Protein AF-A0A7V8VRL9-F1 (afdb_monomer_lite)

Secondary structure (DSSP, 8-state):
----PPPPPPPPPPPPPPPP----------------------PPPPP-------HHHHHHHHHHHHHHS--------SS-S--TT-HHHHHHHHHHHHHTTTTSGGGSSSSSPPSSSS---HHHHHHHHHH-BTTBPP--TTTS-HHHHHHHHHHHHHHHHT--

Sequence (164 aa):
MRPHFAVPAPPGPHPPAPSPKEGEGEHDTSCRSTRAEVRQDRVPPLPSWGRGLGGGGLVLAVVLLLSACGPPRRSEPLAGPLTLEDPVLVQGEQTFARYCAACHPRGEAGLGPALNDKPLPEWMIRFQVRNGLGVMPRFSREQISDPELDAVVRYLKELRRQQP

Structure (mmCIF, N/CA/C/O backbone):
data_AF-A0A7V8VRL9-F1
#
_entry.id   AF-A0A7V8VRL9-F1
#
loop_
_atom_site.group_PDB
_atom_site.id
_atom_site.type_symbol
_atom_site.label_atom_id
_atom_site.label_alt_id
_atom_site.label_comp_id
_atom_site.label_asym_id
_atom_site.label_entity_id
_atom_site.label_seq_id
_atom_site.pdbx_PDB_ins_code
_atom_site.Cartn_x
_atom_site.Cartn_y
_atom_site.Cartn_z
_atom_site.occupancy
_atom_site.B_iso_or_equiv
_atom_site.auth_seq_id
_atom_site.auth_comp_id
_atom_site.auth_asym_id
_atom_site.auth_atom_id
_atom_site.pdbx_PDB_model_num
ATOM 1 N N . MET A 1 1 ? -21.436 -29.677 28.191 1.00 51.91 1 MET A N 1
ATOM 2 C CA . MET A 1 1 ? -20.762 -28.403 28.523 1.00 51.91 1 MET A CA 1
ATOM 3 C C . MET A 1 1 ? -20.066 -27.881 27.273 1.00 51.91 1 MET A C 1
ATOM 5 O O . MET A 1 1 ? -19.163 -28.550 26.790 1.00 51.91 1 MET A O 1
ATOM 9 N N . ARG A 1 2 ? -20.519 -26.760 26.695 1.00 50.94 2 ARG A N 1
ATOM 10 C CA . ARG A 1 2 ? -19.840 -26.096 25.564 1.00 50.94 2 ARG A CA 1
ATOM 11 C C . ARG A 1 2 ? -19.011 -24.933 26.129 1.00 50.94 2 ARG A C 1
ATOM 13 O O . ARG A 1 2 ? -19.552 -24.208 26.963 1.00 50.94 2 ARG A O 1
ATOM 20 N N . PRO A 1 3 ? -17.740 -24.752 25.737 1.00 64.38 3 PRO A N 1
ATOM 21 C CA . PRO A 1 3 ? -16.956 -23.612 26.196 1.00 64.38 3 PRO A CA 1
ATOM 22 C C . PRO A 1 3 ? -17.483 -22.332 25.538 1.00 64.38 3 PRO A C 1
ATOM 24 O O . PRO A 1 3 ? -17.553 -22.232 24.313 1.00 64.38 3 PRO A O 1
ATOM 27 N N . HIS A 1 4 ? -17.879 -21.363 26.360 1.00 61.88 4 HIS A N 1
ATOM 28 C CA . HIS A 1 4 ? -18.203 -20.015 25.907 1.00 61.88 4 HIS A CA 1
ATOM 29 C C . HIS A 1 4 ? -16.891 -19.272 25.636 1.00 61.88 4 HIS A C 1
ATOM 31 O O . HIS A 1 4 ? -16.157 -18.944 26.565 1.00 61.88 4 HIS A O 1
ATOM 37 N N . PHE A 1 5 ? -16.589 -19.026 24.362 1.00 63.09 5 PHE A N 1
ATOM 38 C CA . PHE A 1 5 ? -15.523 -18.111 23.965 1.00 63.09 5 PHE A CA 1
ATOM 39 C C . PHE A 1 5 ? -16.028 -16.675 24.114 1.00 63.09 5 PHE A C 1
ATOM 41 O O . PHE A 1 5 ? -17.006 -16.283 23.477 1.00 63.09 5 PHE A O 1
ATOM 48 N N . ALA A 1 6 ? -15.376 -15.904 24.983 1.00 65.88 6 ALA A N 1
ATOM 49 C CA . ALA A 1 6 ? -15.617 -14.477 25.117 1.00 65.88 6 ALA A CA 1
ATOM 50 C C . ALA A 1 6 ? -15.125 -13.756 23.853 1.00 65.88 6 ALA A C 1
ATOM 52 O O . ALA A 1 6 ? -13.974 -13.916 23.445 1.00 65.88 6 ALA A O 1
ATOM 53 N N . VAL A 1 7 ? -16.008 -12.978 23.230 1.00 74.00 7 VAL A N 1
ATOM 54 C CA . VAL A 1 7 ? -15.678 -12.126 22.084 1.00 74.00 7 VAL A CA 1
ATOM 55 C C . VAL A 1 7 ? -14.894 -10.911 22.601 1.00 74.00 7 VAL A C 1
ATOM 57 O O . VAL A 1 7 ? -15.381 -10.249 23.521 1.00 74.00 7 VAL A O 1
ATOM 60 N N . PRO A 1 8 ? -13.696 -10.605 22.067 1.00 65.50 8 PRO A N 1
ATOM 61 C CA . PRO A 1 8 ? -12.954 -9.414 22.466 1.00 65.50 8 PRO A CA 1
ATOM 62 C C . PRO A 1 8 ? -13.708 -8.142 22.057 1.00 65.50 8 PRO A C 1
ATOM 64 O O . PRO A 1 8 ? -14.291 -8.067 20.975 1.00 65.50 8 PRO A O 1
ATOM 67 N N . ALA A 1 9 ? -13.701 -7.148 22.945 1.00 71.25 9 ALA A N 1
ATOM 68 C CA . ALA A 1 9 ? -14.339 -5.855 22.724 1.00 71.25 9 ALA A CA 1
ATOM 69 C C . ALA A 1 9 ? -13.716 -5.115 21.520 1.00 71.25 9 ALA A C 1
ATOM 71 O O . ALA A 1 9 ? -12.512 -5.251 21.279 1.00 71.25 9 ALA A O 1
ATOM 72 N N . PRO A 1 10 ? -14.507 -4.326 20.769 1.00 66.44 10 PRO A N 1
ATOM 73 C CA . PRO A 1 10 ? -13.999 -3.568 19.632 1.00 66.44 10 PRO A CA 1
ATOM 74 C C . PRO A 1 10 ? -12.985 -2.500 20.080 1.00 66.44 10 PRO A C 1
ATOM 76 O O . PRO A 1 10 ? -13.134 -1.935 21.169 1.00 66.44 10 PRO A O 1
ATOM 79 N N . PRO A 1 11 ? -11.966 -2.195 19.253 1.00 73.31 11 PRO A N 1
ATOM 80 C CA . PRO A 1 11 ? -11.042 -1.103 19.531 1.00 73.31 11 PRO A CA 1
ATOM 81 C C . PRO A 1 11 ? -11.803 0.227 19.603 1.00 73.31 11 PRO A C 1
ATOM 83 O O . PRO A 1 11 ? -12.716 0.486 18.817 1.00 73.31 11 PRO A O 1
ATOM 86 N N . GLY A 1 12 ? -11.438 1.053 20.585 1.00 72.00 12 GLY A N 1
ATOM 87 C CA . GLY A 1 12 ? -12.037 2.368 20.793 1.00 72.00 12 GLY A CA 1
ATOM 88 C C . GLY A 1 12 ? -11.775 3.335 19.628 1.00 72.00 12 GLY A C 1
ATOM 89 O O . GLY A 1 12 ? -10.883 3.100 18.811 1.00 72.00 12 GLY A O 1
ATOM 90 N N . PRO A 1 13 ? -12.540 4.435 19.542 1.00 69.69 13 PRO A N 1
ATOM 91 C CA . PRO A 1 13 ? -12.398 5.415 18.471 1.00 69.69 13 PRO A CA 1
ATOM 92 C C . PRO A 1 13 ? -11.002 6.054 18.483 1.00 69.69 13 PRO A C 1
ATOM 94 O O . PRO A 1 13 ? -10.523 6.525 19.515 1.00 69.69 13 PRO A O 1
ATOM 97 N N . HIS A 1 14 ? -10.352 6.073 17.317 1.00 69.69 14 HIS A N 1
ATOM 98 C CA . HIS A 1 14 ? -9.074 6.752 17.118 1.00 69.69 14 HIS A CA 1
ATOM 99 C C . HIS A 1 14 ? -9.254 8.280 17.145 1.00 69.69 14 HIS A C 1
ATOM 101 O O . HIS A 1 14 ? -10.284 8.779 16.681 1.00 69.69 14 HIS A O 1
ATOM 107 N N . PRO A 1 15 ? -8.262 9.038 17.650 1.00 66.81 15 PRO A N 1
ATOM 108 C CA . PRO A 1 15 ? -8.299 10.494 17.593 1.00 66.81 15 PRO A CA 1
ATOM 109 C C . PRO A 1 15 ? -8.289 10.990 16.135 1.00 66.81 15 PRO A C 1
ATOM 111 O O . PRO A 1 15 ? -7.699 10.336 15.268 1.00 66.81 15 PRO A O 1
ATOM 114 N N . PRO A 1 16 ? -8.924 12.142 15.853 1.00 61.84 16 PRO A N 1
ATOM 115 C CA . PRO A 1 16 ? -8.956 12.716 14.514 1.00 61.84 16 PRO A CA 1
ATOM 116 C C . PRO A 1 16 ? -7.547 13.097 14.044 1.00 61.84 16 PRO A C 1
ATOM 118 O O . PRO A 1 16 ? -6.714 13.556 14.828 1.00 61.84 16 PRO A O 1
ATOM 121 N N . ALA A 1 17 ? -7.293 12.907 12.749 1.00 61.09 17 ALA A N 1
ATOM 122 C CA . ALA A 1 17 ? -6.060 13.337 12.102 1.00 61.09 17 ALA A CA 1
ATOM 123 C C . ALA A 1 17 ? -5.860 14.860 12.257 1.00 61.09 17 ALA A C 1
ATOM 125 O O . ALA A 1 17 ? -6.843 15.607 12.230 1.00 61.09 17 ALA A O 1
ATOM 126 N N . PRO A 1 18 ? -4.614 15.344 12.408 1.00 52.25 18 PRO A N 1
ATOM 127 C CA . PRO A 1 18 ? -4.349 16.774 12.468 1.00 52.25 18 PRO A CA 1
ATOM 128 C C . PRO A 1 18 ? -4.677 17.438 11.123 1.00 52.25 18 PRO A C 1
ATOM 130 O O . PRO A 1 18 ? -4.248 16.974 10.067 1.00 52.25 18 PRO A O 1
ATOM 133 N N . SER A 1 19 ? -5.433 18.536 11.178 1.00 51.06 19 SER A N 1
ATOM 134 C CA . SER A 1 19 ? -5.789 19.359 10.021 1.00 51.06 19 SER A CA 1
ATOM 135 C C . SER A 1 19 ? -4.546 19.909 9.303 1.00 51.06 19 SER A C 1
ATOM 137 O O . SER A 1 19 ? -3.573 20.277 9.974 1.00 51.06 19 SER A O 1
ATOM 139 N N . PRO A 1 20 ? -4.569 20.033 7.962 1.00 49.78 20 PRO A N 1
ATOM 140 C CA . PRO A 1 20 ? -3.502 20.694 7.227 1.00 49.78 20 PRO A CA 1
ATOM 141 C C . PRO A 1 20 ? -3.474 22.179 7.601 1.00 49.78 20 PRO A C 1
ATOM 143 O O . PRO A 1 20 ? -4.503 22.850 7.640 1.00 49.78 20 PRO A O 1
ATOM 146 N N . LYS A 1 21 ? -2.282 22.683 7.924 1.00 44.38 21 LYS A N 1
ATOM 147 C CA . LYS A 1 21 ? -2.040 24.110 8.125 1.00 44.38 21 LYS A CA 1
ATOM 148 C C . LYS A 1 21 ? -2.138 24.800 6.768 1.00 44.38 21 LYS A C 1
ATOM 150 O O . LYS A 1 21 ? -1.284 24.589 5.912 1.00 44.38 21 LYS A O 1
ATOM 155 N N . GLU A 1 22 ? -3.178 25.603 6.594 1.00 45.28 22 GLU A N 1
ATOM 156 C CA . GLU A 1 22 ? -3.282 26.582 5.517 1.00 45.28 22 GLU A CA 1
ATOM 157 C C . GLU A 1 22 ? -2.171 27.620 5.721 1.00 45.28 22 GLU A C 1
ATOM 159 O O . GLU A 1 22 ? -2.179 28.398 6.676 1.00 45.28 22 GLU A O 1
ATOM 164 N N . GLY A 1 23 ? -1.145 27.532 4.877 1.00 40.00 23 GLY A N 1
ATOM 165 C CA . GLY A 1 23 ? -0.109 28.540 4.723 1.00 40.00 23 GLY A CA 1
ATOM 166 C C . GLY A 1 23 ? -0.406 29.332 3.461 1.00 40.00 23 GLY A C 1
ATOM 167 O O . GLY A 1 23 ? -0.163 28.855 2.355 1.00 40.00 23 GLY A O 1
ATOM 168 N N . GLU A 1 24 ? -0.970 30.516 3.646 1.00 42.81 24 GLU A N 1
ATOM 169 C CA . GLU A 1 24 ? -1.133 31.535 2.617 1.00 42.81 24 GLU A CA 1
ATOM 170 C C . GLU A 1 24 ? 0.189 32.274 2.369 1.00 42.81 24 GLU A C 1
ATOM 172 O O . GLU A 1 24 ? 0.917 32.587 3.311 1.00 42.81 24 GLU A O 1
ATOM 177 N N . GLY A 1 25 ? 0.432 32.604 1.097 1.00 37.53 25 GLY A N 1
ATOM 178 C CA . GLY A 1 25 ? 1.338 33.671 0.666 1.00 37.53 25 GLY A CA 1
ATOM 179 C C . GLY A 1 25 ? 2.743 33.227 0.261 1.00 37.53 25 GLY A C 1
ATOM 180 O O . GLY A 1 25 ? 3.600 33.010 1.105 1.00 37.53 25 GLY A O 1
ATOM 181 N N . GLU A 1 26 ? 3.008 33.149 -1.044 1.00 40.12 26 GLU A N 1
ATOM 182 C CA . GLU A 1 26 ? 3.755 34.212 -1.734 1.00 40.12 26 GLU A CA 1
ATOM 183 C C . GLU A 1 26 ? 3.835 33.890 -3.232 1.00 40.12 26 GLU A C 1
A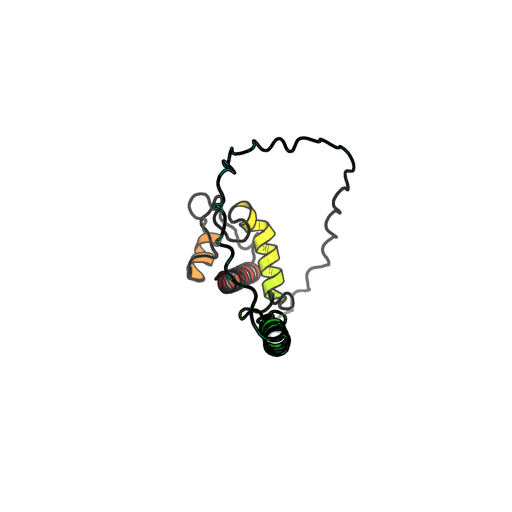TOM 185 O O . GLU A 1 26 ? 4.065 32.758 -3.662 1.00 40.12 26 GLU A O 1
ATOM 190 N N . HIS A 1 27 ? 3.600 34.922 -4.027 1.00 53.00 27 HIS A N 1
ATOM 191 C CA . HIS A 1 27 ? 3.703 34.914 -5.471 1.00 53.00 27 HIS A CA 1
ATOM 192 C C . HIS A 1 27 ? 5.167 34.743 -5.893 1.00 53.00 27 HIS A C 1
ATOM 194 O O . HIS A 1 27 ? 6.014 35.518 -5.461 1.00 53.00 27 HIS A O 1
ATOM 200 N N . ASP A 1 28 ? 5.460 33.846 -6.838 1.00 43.38 28 ASP A N 1
ATOM 201 C CA . ASP A 1 28 ? 6.577 34.107 -7.745 1.00 43.38 28 ASP A CA 1
ATOM 202 C C . ASP A 1 28 ? 6.249 33.702 -9.182 1.00 43.38 28 ASP A C 1
ATOM 204 O O . ASP A 1 28 ? 5.880 32.578 -9.532 1.00 43.38 28 ASP A O 1
ATOM 208 N N . THR A 1 29 ? 6.352 34.727 -10.010 1.00 54.81 29 THR A N 1
ATOM 209 C CA . THR A 1 29 ? 6.062 34.772 -11.426 1.00 54.81 29 THR A CA 1
ATOM 210 C C . THR A 1 29 ? 7.328 34.330 -12.140 1.00 54.81 29 THR A C 1
ATOM 212 O O . THR A 1 29 ? 8.140 35.155 -12.544 1.00 54.81 29 THR A O 1
ATOM 215 N N . SER A 1 30 ? 7.531 33.024 -12.311 1.00 44.06 30 SER A N 1
ATOM 216 C CA . SER A 1 30 ? 8.663 32.546 -13.111 1.00 44.06 30 SER A CA 1
ATOM 217 C C . SER A 1 30 ? 8.390 31.193 -13.758 1.00 44.06 30 SER A C 1
ATOM 219 O O . SER A 1 30 ? 9.116 30.218 -13.594 1.00 44.06 30 SER A O 1
ATOM 221 N N . CYS A 1 31 ? 7.348 31.139 -14.589 1.00 45.34 31 CYS A N 1
ATOM 222 C CA . CYS A 1 31 ? 7.265 30.132 -15.641 1.00 45.34 31 CYS A CA 1
ATOM 223 C C . CYS A 1 31 ? 8.159 30.572 -16.816 1.00 45.34 31 CYS A C 1
ATOM 225 O O . CYS A 1 31 ? 7.691 30.881 -17.910 1.00 45.34 31 CYS A O 1
ATOM 227 N N . ARG A 1 32 ? 9.477 30.640 -16.587 1.00 51.25 32 ARG A N 1
ATOM 228 C CA . ARG A 1 32 ? 10.472 30.719 -17.665 1.00 51.25 32 ARG A CA 1
ATOM 229 C C . ARG A 1 32 ? 10.668 29.309 -18.228 1.00 51.25 32 ARG A C 1
ATOM 231 O O . ARG A 1 32 ? 11.718 28.700 -18.060 1.00 51.25 32 ARG A O 1
ATOM 238 N N . SER A 1 33 ? 9.630 28.783 -18.880 1.00 46.44 33 SER A N 1
ATOM 239 C CA . SER A 1 33 ? 9.786 27.650 -19.788 1.00 46.44 33 SER A CA 1
ATOM 240 C C . SER A 1 33 ? 10.402 28.189 -21.069 1.00 46.44 33 SER A C 1
ATOM 242 O O . SER A 1 33 ? 9.814 28.992 -21.795 1.00 46.44 33 SER A O 1
ATOM 244 N N . THR A 1 34 ? 11.650 27.801 -21.282 1.00 46.78 34 THR A N 1
ATOM 245 C CA . THR A 1 34 ? 12.379 27.952 -22.530 1.00 46.78 34 THR A CA 1
ATOM 246 C C . THR A 1 34 ? 11.500 27.502 -23.687 1.00 46.78 34 THR A C 1
ATOM 248 O O . THR A 1 34 ? 11.223 26.314 -23.853 1.00 46.78 34 THR A O 1
ATOM 251 N N . ARG A 1 35 ? 11.085 28.495 -24.475 1.00 44.91 35 ARG A N 1
ATOM 252 C CA . ARG A 1 35 ? 10.655 28.400 -25.865 1.00 44.91 35 ARG A CA 1
ATOM 253 C C . ARG A 1 35 ? 11.577 27.417 -26.589 1.00 44.91 35 ARG A C 1
ATOM 255 O O . ARG A 1 35 ? 12.671 27.772 -27.010 1.00 44.91 35 ARG A O 1
ATOM 262 N N . ALA A 1 36 ? 11.147 26.163 -26.679 1.00 41.47 36 ALA A N 1
ATOM 263 C CA . ALA A 1 36 ? 11.625 25.268 -27.709 1.00 41.47 36 ALA A CA 1
ATOM 264 C C . ALA A 1 36 ? 11.212 25.924 -29.026 1.00 41.47 36 ALA A C 1
ATOM 266 O O . ALA A 1 36 ? 10.025 26.113 -29.296 1.00 41.47 36 ALA A O 1
ATOM 267 N N . GLU A 1 37 ? 12.213 26.360 -29.779 1.00 49.22 37 GLU A N 1
ATOM 268 C CA . GLU A 1 37 ? 12.113 26.994 -31.086 1.00 49.22 37 GLU A CA 1
ATOM 269 C C . GLU A 1 37 ? 11.518 25.994 -32.101 1.00 49.22 37 GLU A C 1
ATOM 271 O O . GLU A 1 37 ? 12.202 25.442 -32.961 1.00 49.22 37 GLU A O 1
ATOM 276 N N . VAL A 1 38 ? 10.220 25.702 -31.996 1.00 48.22 38 VAL A N 1
ATOM 277 C CA . VAL A 1 38 ? 9.481 25.018 -33.056 1.00 48.22 38 VAL A CA 1
ATOM 278 C C . VAL A 1 38 ? 9.150 26.080 -34.089 1.00 48.22 38 VAL A C 1
ATOM 280 O O . VAL A 1 38 ? 8.216 26.865 -33.948 1.00 48.22 38 VAL A O 1
ATOM 283 N N . ARG A 1 39 ? 10.004 26.108 -35.109 1.00 45.72 39 ARG A N 1
ATOM 284 C CA . ARG A 1 39 ? 9.917 26.867 -36.354 1.00 45.72 39 ARG A CA 1
ATOM 285 C C . ARG A 1 39 ? 8.540 26.696 -37.012 1.00 45.72 39 ARG A C 1
ATOM 287 O O . ARG A 1 39 ? 8.349 25.862 -37.893 1.00 45.72 39 ARG A O 1
ATOM 294 N N . GLN A 1 40 ? 7.583 27.508 -36.574 1.00 55.53 40 GLN A N 1
ATOM 295 C CA . GLN A 1 40 ? 6.461 27.973 -37.379 1.00 55.53 40 GLN A CA 1
ATOM 296 C C . GLN A 1 40 ? 7.054 28.738 -38.551 1.00 55.53 40 GLN A C 1
ATOM 298 O O . GLN A 1 40 ? 7.470 29.864 -38.357 1.00 55.53 40 GLN A O 1
ATOM 303 N N . ASP A 1 41 ? 7.167 28.103 -39.717 1.00 46.34 41 ASP A N 1
ATOM 304 C CA . ASP A 1 41 ? 7.133 28.785 -41.011 1.00 46.34 41 ASP A CA 1
ATOM 305 C C . ASP A 1 41 ? 7.078 27.758 -42.144 1.00 46.34 41 ASP A C 1
ATOM 307 O O . ASP A 1 41 ? 8.080 27.121 -42.480 1.00 46.34 41 ASP A O 1
ATOM 311 N N . ARG A 1 42 ? 5.870 27.650 -42.716 1.00 51.81 42 ARG A N 1
ATOM 312 C CA . ARG A 1 42 ? 5.489 27.316 -44.105 1.00 51.81 42 ARG A CA 1
ATOM 313 C C . ARG A 1 42 ? 4.288 26.373 -44.146 1.00 51.81 42 ARG A C 1
ATOM 315 O O . ARG A 1 42 ? 4.414 25.175 -44.377 1.00 51.81 42 ARG A O 1
ATOM 322 N N . VAL A 1 43 ? 3.103 26.955 -43.989 1.00 60.44 43 VAL A N 1
ATOM 323 C CA . VAL A 1 43 ? 1.862 26.353 -44.489 1.00 60.44 43 VAL A CA 1
ATOM 324 C C . VAL A 1 43 ? 1.782 26.682 -45.990 1.00 60.44 43 VAL A C 1
ATOM 326 O O . VAL A 1 43 ? 1.852 27.865 -46.330 1.00 60.44 43 VAL A O 1
ATOM 329 N N . PRO A 1 44 ? 1.703 25.703 -46.911 1.00 60.62 44 PRO A N 1
ATOM 330 C CA . PRO A 1 44 ? 1.524 25.994 -48.333 1.00 60.62 44 PRO A CA 1
ATOM 331 C C . PRO A 1 44 ? 0.096 26.509 -48.609 1.00 60.62 44 PRO A C 1
ATOM 333 O O . PRO A 1 44 ? -0.848 26.039 -47.969 1.00 60.62 44 PRO A O 1
ATOM 336 N N . PRO A 1 45 ? -0.104 27.450 -49.552 1.00 61.84 45 PRO A N 1
ATOM 337 C CA . PRO A 1 45 ? -1.440 27.918 -49.907 1.00 61.84 45 PRO A CA 1
ATOM 338 C C . PRO A 1 45 ? -2.231 26.816 -50.627 1.00 61.84 45 PRO A C 1
ATOM 340 O O . PRO A 1 45 ? -1.734 26.182 -51.558 1.00 61.84 45 PRO A O 1
ATOM 343 N N . LEU A 1 46 ? -3.475 26.597 -50.192 1.00 65.50 46 LEU A N 1
ATOM 344 C CA . LEU A 1 46 ? -4.416 25.677 -50.835 1.00 65.50 46 LEU A CA 1
ATOM 345 C C . LEU A 1 46 ? -4.962 26.271 -52.150 1.00 65.50 46 LEU A C 1
ATOM 347 O O . LEU A 1 46 ? -5.145 27.489 -52.239 1.00 65.50 46 LEU A O 1
ATOM 351 N N . PRO A 1 47 ? -5.261 25.434 -53.162 1.00 59.84 47 PRO A N 1
ATOM 352 C CA . PRO A 1 47 ? -5.816 25.887 -54.432 1.00 59.84 47 PRO A CA 1
ATOM 353 C C . PRO A 1 47 ? -7.282 26.319 -54.293 1.00 59.84 47 PRO A C 1
ATOM 355 O O . PRO A 1 47 ? -8.119 25.623 -53.719 1.00 59.84 47 PRO A O 1
ATOM 358 N N . SER A 1 48 ? -7.595 27.479 -54.867 1.00 68.94 48 SER A N 1
ATOM 359 C CA . SER A 1 48 ? -8.940 28.033 -54.984 1.00 68.94 48 SER A CA 1
ATOM 360 C C . SER A 1 48 ? -9.712 27.347 -56.113 1.00 68.94 48 SER A C 1
ATOM 362 O O . SER A 1 48 ? -9.784 27.835 -57.241 1.00 68.94 48 SER A O 1
ATOM 364 N N . TRP A 1 49 ? -10.340 26.214 -55.813 1.00 58.81 49 TRP A N 1
ATOM 365 C CA . TRP A 1 49 ? -11.311 25.607 -56.719 1.00 58.81 49 TRP A CA 1
ATOM 366 C C . TRP A 1 49 ? -12.733 25.888 -56.255 1.00 58.81 49 TRP A C 1
ATOM 368 O O . TRP A 1 49 ? -13.218 25.339 -55.275 1.00 58.81 49 TRP A O 1
ATOM 378 N N . GLY A 1 50 ? -13.378 26.778 -57.008 1.00 52.81 50 GLY A N 1
ATOM 379 C CA . GLY A 1 50 ? -14.736 26.556 -57.489 1.00 52.81 50 GLY A CA 1
ATOM 380 C C . GLY A 1 50 ? -15.840 26.515 -56.443 1.00 52.81 50 GLY A C 1
ATOM 381 O O . GLY A 1 50 ? -16.191 25.469 -55.913 1.00 52.81 50 GLY A O 1
ATOM 382 N N . ARG A 1 51 ? -16.502 27.663 -56.287 1.00 66.69 51 ARG A N 1
ATOM 383 C CA . ARG A 1 51 ? -17.906 27.742 -55.869 1.00 66.69 51 ARG A CA 1
ATOM 384 C C . ARG A 1 51 ? -18.739 26.774 -56.711 1.00 66.69 51 ARG A C 1
ATOM 386 O O . ARG A 1 51 ? -18.705 26.853 -57.936 1.00 66.69 51 ARG A O 1
ATOM 393 N N . GLY A 1 52 ? -19.560 25.961 -56.061 1.00 54.03 52 GLY A N 1
ATOM 394 C CA . GLY A 1 52 ? -20.635 25.261 -56.743 1.00 54.03 52 GLY A CA 1
ATOM 395 C C . GLY A 1 52 ? -21.351 24.258 -55.853 1.00 54.03 52 GLY A C 1
ATOM 396 O O . GLY A 1 52 ? -20.742 23.297 -55.414 1.00 54.03 52 GLY A O 1
ATOM 397 N N . LEU A 1 53 ? -22.666 24.464 -55.724 1.00 55.41 53 LEU A N 1
ATOM 398 C CA . LEU A 1 53 ? -23.703 23.445 -55.501 1.00 55.41 53 LEU A CA 1
ATOM 399 C C . LEU A 1 53 ? -24.138 23.176 -54.043 1.00 55.41 53 LEU A C 1
ATOM 401 O O . LEU A 1 53 ? -23.508 22.448 -53.289 1.00 55.41 53 LEU A O 1
ATOM 405 N N . GLY A 1 54 ? -25.341 23.679 -53.722 1.00 49.56 54 GLY A N 1
ATOM 406 C CA . GLY A 1 54 ? -26.355 22.903 -52.997 1.00 49.56 54 GLY A CA 1
ATOM 407 C C . GLY A 1 54 ? -26.522 23.165 -51.498 1.00 49.56 54 GLY A C 1
ATOM 408 O O . GLY A 1 54 ? -26.159 22.327 -50.678 1.00 49.56 54 GLY A O 1
ATOM 409 N N . GLY A 1 55 ? -27.210 24.252 -51.130 1.00 53.69 55 GLY A N 1
ATOM 410 C CA . GLY A 1 55 ? -27.584 24.564 -49.738 1.00 53.69 55 GLY A CA 1
ATOM 411 C C . GLY A 1 55 ? -28.448 23.510 -49.018 1.00 53.69 55 GLY A C 1
ATOM 412 O O . GLY A 1 55 ? -28.595 23.586 -47.805 1.00 53.69 55 GLY A O 1
ATOM 413 N N . GLY A 1 56 ? -28.979 22.501 -49.721 1.00 55.38 56 GLY A N 1
ATOM 414 C CA . GLY A 1 56 ? -29.710 21.379 -49.112 1.00 55.38 56 GLY A CA 1
ATOM 415 C C . GLY A 1 56 ? -28.820 20.234 -48.608 1.00 55.38 56 GLY A C 1
ATOM 416 O O . GLY A 1 56 ? -29.155 19.592 -47.616 1.00 55.38 56 GLY A O 1
ATOM 417 N N . GLY A 1 57 ? -27.665 19.994 -49.241 1.00 55.28 57 GLY A N 1
ATOM 418 C CA . GLY A 1 57 ? -26.745 18.920 -48.838 1.00 55.28 57 GLY A CA 1
ATOM 419 C C . GLY A 1 57 ? -25.932 19.276 -47.594 1.00 55.28 57 GLY A C 1
ATOM 420 O O . GLY A 1 57 ? -25.662 18.418 -46.756 1.00 55.28 57 GLY A O 1
ATOM 421 N N . LEU A 1 58 ? -25.604 20.562 -47.435 1.00 56.50 58 LEU A N 1
ATOM 422 C CA . LEU A 1 58 ? -24.796 21.053 -46.321 1.00 56.50 58 LEU A CA 1
ATOM 423 C C . LEU A 1 58 ? -25.544 20.970 -44.981 1.00 56.50 58 LEU A C 1
ATOM 425 O O . LEU A 1 58 ? -24.948 20.602 -43.977 1.00 56.50 58 LEU A O 1
ATOM 429 N N . VAL A 1 59 ? -26.853 21.244 -44.960 1.00 61.03 59 VAL A N 1
ATOM 430 C CA . VAL A 1 59 ? -27.661 21.173 -43.728 1.00 61.03 59 VAL A CA 1
ATOM 431 C C . VAL A 1 59 ? -27.837 19.724 -43.269 1.00 61.03 59 VAL A C 1
ATOM 433 O O . VAL A 1 59 ? -27.668 19.434 -42.087 1.00 61.03 59 VAL A O 1
ATOM 436 N N . LEU A 1 60 ? -28.093 18.794 -44.197 1.00 60.78 60 LEU A N 1
ATOM 437 C CA . LEU A 1 60 ? -28.211 17.368 -43.873 1.00 60.78 60 LEU A CA 1
ATOM 438 C C . LEU A 1 60 ? -26.872 16.782 -43.391 1.00 60.78 60 LEU A C 1
ATOM 440 O O . LEU A 1 60 ? -26.840 16.029 -42.418 1.00 60.78 60 LEU A O 1
ATOM 444 N N . ALA A 1 61 ? -25.763 17.169 -44.032 1.00 60.84 61 ALA A N 1
ATOM 445 C CA . ALA A 1 61 ? -24.419 16.766 -43.626 1.00 60.84 61 ALA A CA 1
ATOM 446 C C . ALA A 1 61 ? -24.039 17.327 -42.246 1.00 60.84 61 ALA A C 1
ATOM 448 O O . ALA A 1 61 ? -23.472 16.602 -41.436 1.00 60.84 61 ALA A O 1
ATOM 449 N N . VAL A 1 62 ? -24.401 18.578 -41.939 1.00 62.94 62 VAL A N 1
ATOM 450 C CA . VAL A 1 62 ? -24.159 19.193 -40.623 1.00 62.94 62 VAL A CA 1
ATOM 451 C C . VAL A 1 62 ? -24.965 18.495 -39.520 1.00 62.94 62 VAL A C 1
ATOM 453 O O . VAL A 1 62 ? -24.398 18.184 -38.476 1.00 62.94 62 VAL A O 1
ATOM 456 N N . VAL A 1 63 ? -26.242 18.162 -39.746 1.00 64.50 63 VAL A N 1
ATOM 457 C CA . VAL A 1 63 ? -27.071 17.421 -38.768 1.00 64.50 63 VAL A CA 1
ATOM 458 C C . VAL A 1 63 ? -26.544 15.997 -38.526 1.00 64.50 63 VAL A C 1
ATOM 460 O O . VAL A 1 63 ? -26.517 15.536 -37.382 1.00 64.50 63 VAL A O 1
ATOM 463 N N . LEU A 1 64 ? -26.062 15.317 -39.574 1.00 62.06 64 LEU A N 1
ATOM 464 C CA . LEU A 1 64 ? -25.406 14.007 -39.454 1.00 62.06 64 LEU A CA 1
ATOM 465 C C . LEU A 1 64 ? -24.062 14.095 -38.710 1.00 62.06 64 LEU A C 1
ATOM 467 O O . LEU A 1 64 ? -23.782 13.250 -37.860 1.00 62.06 64 LEU A O 1
ATOM 471 N N . LEU A 1 65 ? -23.263 15.137 -38.961 1.00 61.34 65 LEU A N 1
ATOM 472 C CA . LEU A 1 65 ? -21.998 15.392 -38.259 1.00 61.34 65 LEU A CA 1
ATOM 473 C C . LEU A 1 65 ? -22.212 15.731 -36.772 1.00 61.34 65 LEU A C 1
ATOM 475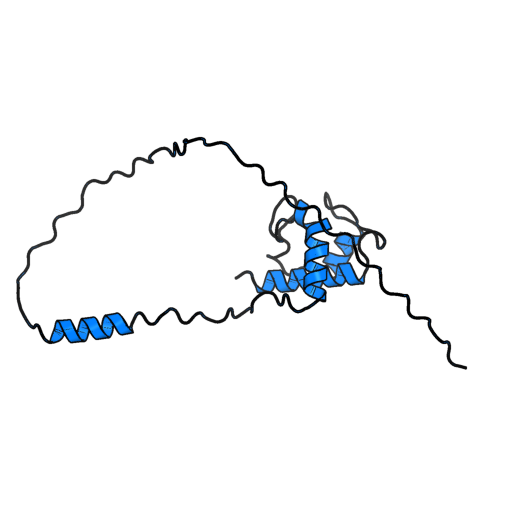 O O . LEU A 1 65 ? -21.423 15.304 -35.932 1.00 61.34 65 LEU A O 1
ATOM 479 N N . LEU A 1 66 ? -23.298 16.430 -36.426 1.00 58.50 66 LEU A N 1
ATOM 480 C CA . LEU A 1 66 ? -23.664 16.742 -35.036 1.00 58.50 66 LEU A CA 1
ATOM 481 C C . LEU A 1 66 ? -24.162 15.508 -34.259 1.00 58.50 66 LEU A C 1
ATOM 483 O O . LEU A 1 66 ? -23.892 15.405 -33.068 1.00 58.50 66 LEU A O 1
ATOM 487 N N . SER A 1 67 ? -24.832 14.548 -34.913 1.00 56.72 67 SER A N 1
ATOM 488 C CA . SER A 1 67 ? -25.258 13.285 -34.271 1.00 56.72 67 SER A CA 1
ATOM 489 C C . SER A 1 67 ? -24.139 12.244 -34.138 1.00 56.72 67 SER A C 1
ATOM 491 O O . SER A 1 67 ? -24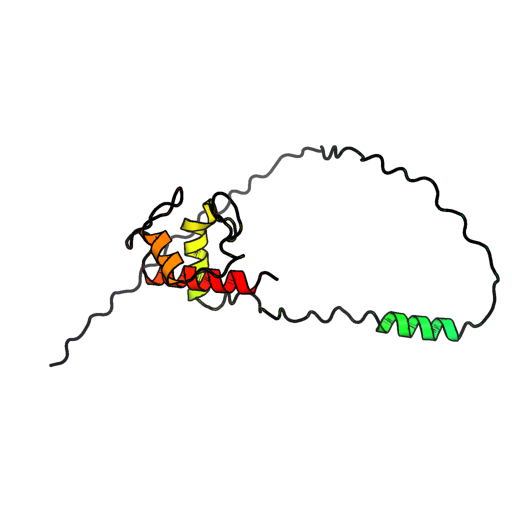.252 11.331 -33.322 1.00 56.72 67 SER A O 1
ATOM 493 N N . ALA A 1 68 ? -23.052 12.369 -34.909 1.00 56.75 68 ALA A N 1
ATOM 494 C CA . ALA A 1 68 ? -21.872 11.510 -34.778 1.00 56.75 68 ALA A CA 1
ATOM 495 C C . ALA A 1 68 ? -21.019 11.854 -33.540 1.00 56.75 68 ALA A C 1
ATOM 497 O O . ALA A 1 68 ? -20.313 10.990 -33.023 1.00 56.75 68 ALA A O 1
ATOM 498 N N . CYS A 1 69 ? -21.145 13.075 -33.011 1.00 57.53 69 CYS A N 1
ATOM 499 C CA . CYS A 1 69 ? -20.685 13.443 -31.672 1.00 57.53 69 CYS A CA 1
ATOM 500 C C . CYS A 1 69 ? -21.837 13.297 -30.668 1.00 57.53 69 CYS A C 1
ATOM 502 O O . CYS A 1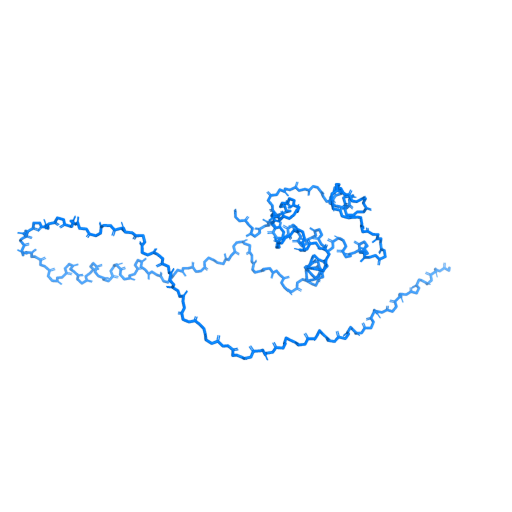 69 ? -22.265 14.257 -30.028 1.00 57.53 69 CYS A O 1
ATOM 504 N N . GLY A 1 70 ? -22.343 12.073 -30.505 1.00 58.62 70 GLY A N 1
ATOM 505 C CA . GLY A 1 70 ? -23.042 11.742 -29.266 1.00 58.62 70 GLY A CA 1
ATOM 506 C C . GLY A 1 70 ? -22.114 12.055 -28.082 1.00 58.62 70 GLY A C 1
ATOM 507 O O . GLY A 1 70 ? -20.900 11.856 -28.215 1.00 58.62 70 GLY A O 1
ATOM 508 N N . PRO A 1 71 ? -22.628 12.555 -26.938 1.00 62.84 71 PRO A N 1
ATOM 509 C CA . PRO A 1 71 ? -21.801 12.718 -25.747 1.00 62.84 71 PRO A CA 1
ATOM 510 C C . PRO A 1 71 ? -21.086 11.388 -25.516 1.00 62.84 71 PRO A C 1
ATOM 512 O O . PRO A 1 71 ? -21.738 10.351 -25.704 1.00 62.84 71 PRO A O 1
ATOM 515 N N . PRO A 1 72 ? -19.778 11.388 -25.185 1.00 57.41 72 PRO A N 1
ATOM 516 C CA . PRO A 1 72 ? -19.055 10.149 -24.966 1.00 57.41 72 PRO A CA 1
ATOM 517 C C . PRO A 1 72 ? -19.926 9.326 -24.035 1.00 57.41 72 PRO A C 1
ATOM 519 O O . PRO A 1 72 ? -20.226 9.766 -22.922 1.00 57.41 72 PRO A O 1
ATOM 522 N N . ARG A 1 73 ? -20.432 8.188 -24.534 1.00 54.06 73 ARG A N 1
ATOM 523 C CA . ARG A 1 73 ? -21.002 7.162 -23.674 1.00 54.06 73 ARG A CA 1
ATOM 524 C C . ARG A 1 73 ? -19.878 6.943 -22.689 1.00 54.06 73 ARG A C 1
ATOM 526 O O . ARG A 1 73 ? -18.830 6.432 -23.077 1.00 54.06 73 ARG A O 1
ATOM 533 N N . ARG A 1 74 ? -20.033 7.488 -21.482 1.00 50.97 74 ARG A N 1
ATOM 534 C CA . ARG A 1 74 ? -19.113 7.257 -20.390 1.00 50.97 74 ARG A CA 1
ATOM 535 C C . ARG A 1 74 ? -19.261 5.770 -20.191 1.00 50.97 74 ARG A C 1
ATOM 537 O O . ARG A 1 74 ? -20.253 5.328 -19.629 1.00 50.97 74 ARG A O 1
ATOM 544 N N . SER A 1 75 ? -18.379 5.018 -20.834 1.00 47.94 75 SER A N 1
ATOM 545 C CA . SER A 1 75 ? -18.202 3.611 -20.580 1.00 47.94 75 SER A CA 1
ATOM 546 C C . SER A 1 75 ? -18.049 3.560 -19.078 1.00 47.94 75 SER A C 1
ATOM 548 O O . SER A 1 75 ? -17.078 4.110 -18.545 1.00 47.94 75 SER A O 1
ATOM 550 N N . GLU A 1 76 ? -19.076 3.042 -18.407 1.00 61.88 76 GLU A N 1
ATOM 551 C CA . GLU A 1 76 ? -18.949 2.605 -17.032 1.00 61.88 76 GLU A CA 1
ATOM 552 C C . GLU A 1 76 ? -17.601 1.893 -16.960 1.00 61.88 76 GLU A C 1
ATOM 554 O O . GLU A 1 76 ? -17.337 1.027 -17.805 1.00 61.88 76 GLU A O 1
ATOM 559 N N . PRO A 1 77 ? -16.693 2.346 -16.083 1.00 54.78 77 PRO A N 1
ATOM 560 C CA . PRO A 1 77 ? -15.419 1.686 -15.915 1.00 54.78 77 PRO A CA 1
ATOM 561 C C . PRO A 1 77 ? -15.690 0.186 -15.768 1.00 54.78 77 PRO A C 1
ATOM 563 O O . PRO A 1 77 ? -16.390 -0.232 -14.850 1.00 54.78 77 PRO A O 1
ATOM 566 N N . LEU A 1 78 ? -15.192 -0.622 -16.710 1.00 56.12 78 LEU A N 1
ATOM 567 C CA . LEU A 1 78 ? -15.347 -2.082 -16.673 1.00 56.12 78 LEU A CA 1
ATOM 568 C C . LEU A 1 78 ? -14.676 -2.681 -15.416 1.00 56.12 78 LEU A C 1
ATOM 570 O O . LEU A 1 78 ? -14.939 -3.820 -15.047 1.00 56.12 78 LEU A O 1
ATOM 574 N N . ALA A 1 79 ? -13.846 -1.881 -14.743 1.00 58.09 79 ALA A N 1
ATOM 575 C CA . ALA A 1 79 ? -13.525 -1.985 -13.333 1.00 58.09 79 ALA A CA 1
ATOM 576 C C . ALA A 1 79 ? -14.197 -0.797 -12.635 1.00 58.09 79 ALA A C 1
ATOM 578 O O . ALA A 1 79 ? -13.732 0.329 -12.807 1.00 58.09 79 ALA A O 1
ATOM 579 N N . GLY A 1 80 ? -15.315 -1.030 -11.937 1.00 58.62 80 GLY A N 1
ATOM 580 C CA . GLY A 1 80 ? -16.075 0.016 -11.243 1.00 58.62 80 GLY A CA 1
ATOM 581 C C . GLY A 1 80 ? -15.186 0.901 -10.357 1.00 58.62 80 GLY A C 1
ATOM 582 O O . GLY A 1 80 ? -14.047 0.522 -10.070 1.00 58.62 80 GLY A O 1
ATOM 583 N N . PRO A 1 81 ? -15.669 2.086 -9.920 1.00 57.47 81 PRO A N 1
ATOM 584 C CA . PRO A 1 81 ? -14.940 2.878 -8.929 1.00 57.47 81 PRO A CA 1
ATOM 585 C C . PRO A 1 81 ? -14.500 1.931 -7.816 1.00 57.47 81 PRO A C 1
ATOM 587 O O . PRO A 1 81 ? -15.317 1.094 -7.421 1.00 57.47 81 PRO A O 1
ATOM 590 N N . LEU A 1 82 ? -13.224 2.019 -7.389 1.00 55.12 82 LEU A N 1
ATOM 591 C CA . LEU A 1 82 ? -12.713 1.337 -6.192 1.00 55.12 82 LEU A CA 1
ATOM 592 C C . LEU A 1 82 ? -13.883 1.225 -5.238 1.00 55.12 82 LEU A C 1
ATOM 594 O O . LEU A 1 82 ? -14.461 2.266 -4.925 1.00 55.12 82 LEU A O 1
ATOM 598 N N . THR A 1 83 ? -14.309 0.012 -4.894 1.00 58.50 83 THR A N 1
ATOM 599 C CA . THR A 1 83 ? -15.421 -0.202 -3.970 1.00 58.50 83 THR A CA 1
ATOM 600 C C . THR A 1 83 ? -14.999 0.372 -2.620 1.00 58.50 83 THR A C 1
ATOM 602 O O . THR A 1 83 ? -14.574 -0.356 -1.729 1.00 58.50 83 THR A O 1
ATOM 605 N N . LEU A 1 84 ? -15.079 1.698 -2.491 1.00 55.28 84 LEU A N 1
ATOM 606 C CA . LEU A 1 84 ? -14.875 2.506 -1.294 1.00 55.28 84 LEU A CA 1
ATOM 607 C C . LEU A 1 84 ? -15.953 2.166 -0.252 1.00 55.28 84 LEU A C 1
ATOM 609 O O . LEU A 1 84 ? -15.885 2.611 0.887 1.00 55.28 84 LEU A O 1
ATOM 613 N N . GLU A 1 85 ? -16.931 1.350 -0.645 1.00 66.00 85 GLU A N 1
ATOM 614 C CA . GLU A 1 85 ? -17.935 0.720 0.199 1.00 66.00 85 GLU A CA 1
ATOM 615 C C . GLU A 1 85 ? -17.454 -0.589 0.851 1.00 66.00 85 GLU A C 1
ATOM 617 O O . GLU A 1 85 ? -18.043 -0.991 1.851 1.00 66.00 85 GLU A O 1
ATOM 622 N N . ASP A 1 86 ? -16.407 -1.268 0.347 1.00 87.50 86 ASP A N 1
ATOM 623 C CA . ASP A 1 86 ? -15.889 -2.483 0.997 1.00 87.50 86 ASP A CA 1
ATOM 624 C C . ASP A 1 86 ? -14.954 -2.090 2.158 1.00 87.50 86 ASP A C 1
ATOM 626 O O . ASP A 1 86 ? -13.829 -1.629 1.918 1.00 87.50 86 ASP A O 1
ATOM 630 N N . PRO A 1 87 ? -15.361 -2.310 3.425 1.00 91.31 87 PRO A N 1
ATOM 631 C CA . PRO A 1 87 ? -14.553 -1.938 4.583 1.00 91.31 87 PRO A CA 1
ATOM 632 C C . PRO A 1 87 ? -13.183 -2.628 4.593 1.00 91.31 87 PRO A C 1
ATOM 634 O O . PRO A 1 87 ? -12.223 -2.073 5.127 1.00 91.31 87 PRO A O 1
ATOM 637 N N . VAL A 1 88 ? -13.054 -3.806 3.972 1.00 93.06 88 VAL A N 1
ATOM 638 C CA . VAL A 1 88 ? -11.778 -4.526 3.888 1.00 93.06 88 VAL A CA 1
ATOM 639 C C . VAL A 1 88 ? -10.821 -3.844 2.914 1.00 93.06 88 VAL A C 1
ATOM 641 O O . VAL A 1 88 ? -9.622 -3.794 3.177 1.00 93.06 88 VAL A O 1
ATOM 644 N N . LEU A 1 89 ? -11.316 -3.290 1.805 1.00 93.56 89 LEU A N 1
ATOM 645 C CA . LEU A 1 89 ? -10.462 -2.548 0.874 1.00 93.56 89 LEU A CA 1
ATOM 646 C C . LEU A 1 89 ? -10.019 -1.217 1.470 1.00 93.56 89 LEU A C 1
ATOM 648 O O . LEU A 1 89 ? -8.845 -0.880 1.351 1.00 93.56 89 LEU A O 1
ATOM 652 N N . VAL A 1 90 ? -10.916 -0.521 2.176 1.00 94.12 90 VAL A N 1
ATOM 653 C CA . VAL A 1 90 ? -10.580 0.717 2.895 1.00 94.12 90 VAL A CA 1
ATOM 654 C C . VAL A 1 90 ? -9.523 0.452 3.970 1.00 94.12 90 VAL A C 1
ATOM 656 O O . VAL A 1 90 ? -8.543 1.190 4.074 1.00 94.12 90 VAL A O 1
ATOM 659 N N . GLN A 1 91 ? -9.663 -0.627 4.745 1.00 96.00 91 GLN A N 1
ATOM 660 C CA . GLN A 1 91 ? -8.639 -1.035 5.710 1.00 96.00 91 GLN A CA 1
ATOM 661 C C . GLN A 1 91 ? -7.308 -1.355 5.013 1.00 96.00 91 GLN A C 1
ATOM 663 O O . GLN A 1 91 ? -6.256 -0.887 5.447 1.00 96.00 91 GLN A O 1
ATOM 668 N N . GLY A 1 92 ? -7.350 -2.113 3.914 1.00 96.19 92 GLY A N 1
ATOM 669 C CA . GLY A 1 92 ? -6.165 -2.462 3.133 1.00 96.19 92 GLY A CA 1
ATOM 670 C C . GLY A 1 92 ? -5.440 -1.239 2.576 1.00 96.19 92 GLY A C 1
ATOM 671 O O . GLY A 1 92 ? -4.216 -1.160 2.676 1.00 96.19 92 GLY A O 1
ATOM 672 N N . GLU A 1 93 ? -6.180 -0.261 2.057 1.00 95.62 93 GLU A N 1
ATOM 673 C CA . GLU A 1 93 ? -5.644 1.012 1.575 1.00 95.62 93 GLU A CA 1
ATOM 674 C C . GLU A 1 93 ? -4.977 1.802 2.708 1.00 95.62 93 GLU A C 1
ATOM 676 O O . GLU A 1 93 ? -3.853 2.280 2.551 1.00 95.62 93 GLU A O 1
ATOM 681 N N . GLN A 1 94 ? -5.615 1.890 3.879 1.00 96.44 94 GLN A N 1
ATOM 682 C CA . GLN A 1 94 ? -5.048 2.591 5.033 1.00 96.44 94 GLN A CA 1
ATOM 683 C C . GLN A 1 94 ? -3.761 1.934 5.536 1.00 96.44 94 GLN A C 1
ATOM 685 O O . GLN A 1 94 ? -2.779 2.630 5.802 1.00 96.44 94 GLN A O 1
ATOM 690 N N . THR A 1 95 ? -3.736 0.607 5.664 1.00 97.38 95 THR A N 1
ATOM 691 C CA . THR A 1 95 ? -2.521 -0.122 6.052 1.00 97.38 95 THR A CA 1
ATOM 692 C C . THR A 1 95 ? -1.434 0.048 4.985 1.00 97.38 95 THR A C 1
ATOM 694 O O . THR A 1 95 ? -0.281 0.323 5.320 1.00 97.38 95 THR A O 1
ATOM 697 N N . PHE A 1 96 ? -1.789 -0.021 3.699 1.00 97.12 96 PHE A N 1
ATOM 698 C CA . PHE A 1 96 ? -0.852 0.208 2.600 1.00 97.12 96 PHE A CA 1
ATOM 699 C C . PHE A 1 96 ? -0.246 1.618 2.644 1.00 97.12 96 PHE A C 1
ATOM 701 O O . PHE A 1 96 ? 0.972 1.773 2.541 1.00 97.12 96 PHE A O 1
ATOM 708 N N . ALA A 1 97 ? -1.073 2.643 2.851 1.00 96.81 97 ALA A N 1
ATOM 709 C CA . ALA A 1 97 ? -0.633 4.031 2.954 1.00 96.81 97 ALA A CA 1
ATOM 710 C C . ALA A 1 97 ? 0.338 4.247 4.126 1.00 96.81 97 ALA A C 1
ATOM 712 O O . ALA A 1 97 ? 1.317 4.976 3.983 1.00 96.81 97 ALA A O 1
ATOM 713 N N . ARG A 1 98 ? 0.099 3.585 5.265 1.00 97.06 98 ARG A N 1
ATOM 714 C CA . ARG A 1 98 ? 0.935 3.717 6.470 1.00 97.06 98 ARG A CA 1
ATOM 715 C C . ARG A 1 98 ? 2.289 3.018 6.352 1.00 97.06 98 ARG A C 1
ATOM 717 O O . ARG A 1 98 ? 3.283 3.573 6.808 1.00 97.06 98 ARG A O 1
ATOM 724 N N . TYR A 1 99 ? 2.331 1.813 5.782 1.00 97.00 99 TYR A N 1
ATOM 725 C CA . TYR A 1 99 ? 3.523 0.953 5.857 1.00 97.00 99 TYR A CA 1
ATOM 726 C C . TYR A 1 99 ? 4.232 0.728 4.519 1.00 97.00 99 TYR A C 1
ATOM 728 O O . TYR A 1 99 ? 5.428 0.445 4.503 1.00 97.00 99 TYR A O 1
ATOM 736 N N . CYS A 1 100 ? 3.519 0.823 3.397 1.00 96.31 100 CYS A N 1
ATOM 737 C CA . CYS A 1 100 ? 4.020 0.376 2.096 1.00 96.31 100 CYS A CA 1
ATOM 738 C C . CYS A 1 100 ? 4.285 1.543 1.139 1.00 96.31 1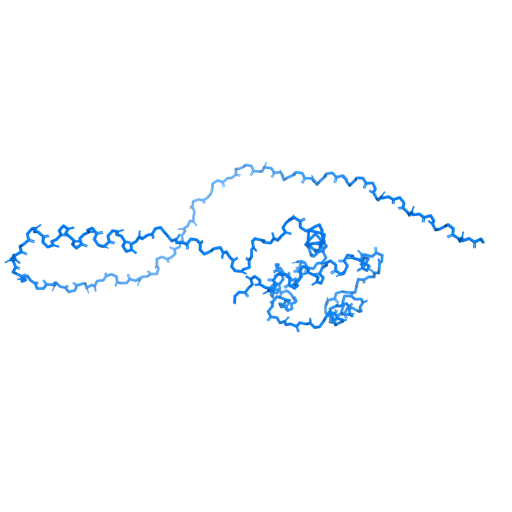00 CYS A C 1
ATOM 740 O O . CYS A 1 100 ? 5.283 1.533 0.417 1.00 96.31 100 CYS A O 1
ATOM 742 N N . ALA A 1 101 ? 3.416 2.558 1.149 1.00 96.31 101 ALA A N 1
ATOM 743 C CA . ALA A 1 101 ? 3.417 3.641 0.166 1.00 96.31 101 ALA A CA 1
ATOM 744 C C . ALA A 1 101 ? 4.695 4.494 0.164 1.00 96.31 101 ALA A C 1
ATOM 746 O O . ALA A 1 101 ? 5.021 5.085 -0.861 1.00 96.31 101 ALA A O 1
ATOM 747 N N . ALA A 1 102 ? 5.441 4.520 1.273 1.00 95.56 102 ALA A N 1
ATOM 748 C CA . ALA A 1 102 ? 6.720 5.225 1.356 1.00 95.56 102 ALA A CA 1
ATOM 749 C C . ALA A 1 102 ? 7.759 4.691 0.351 1.00 95.56 102 ALA A C 1
ATOM 751 O O . ALA A 1 102 ? 8.535 5.465 -0.202 1.00 95.56 102 ALA A O 1
ATOM 752 N N . CYS A 1 103 ? 7.756 3.378 0.095 1.00 97.00 103 CYS A N 1
ATOM 753 C CA . CYS A 1 103 ? 8.672 2.734 -0.853 1.00 97.00 103 CYS A CA 1
ATOM 754 C C . CYS A 1 103 ? 7.980 2.302 -2.152 1.00 97.00 103 CYS A C 1
ATOM 756 O O . CYS A 1 103 ? 8.636 2.241 -3.192 1.00 97.00 103 CYS A O 1
ATOM 758 N N . HIS A 1 104 ? 6.679 2.008 -2.082 1.00 96.25 104 HIS A N 1
ATOM 759 C CA . HIS A 1 104 ? 5.829 1.568 -3.191 1.00 96.25 104 HIS A CA 1
ATOM 760 C C . HIS A 1 104 ? 4.721 2.606 -3.444 1.00 96.25 104 HIS A C 1
ATOM 762 O O . HIS A 1 104 ? 3.552 2.361 -3.119 1.00 96.25 104 HIS A O 1
ATOM 768 N N . PRO A 1 105 ? 5.060 3.802 -3.950 1.00 95.06 105 PRO A N 1
ATOM 769 C CA . PRO A 1 105 ? 4.111 4.903 -4.086 1.00 95.06 105 PRO A CA 1
ATOM 770 C C . PRO A 1 105 ? 2.949 4.496 -4.992 1.00 95.06 105 PRO A C 1
ATOM 772 O O . PRO A 1 105 ? 3.156 4.079 -6.124 1.00 95.06 105 PRO A O 1
ATOM 775 N N . ARG A 1 106 ? 1.712 4.568 -4.482 1.00 92.25 106 ARG A N 1
ATOM 776 C CA . ARG A 1 106 ? 0.494 4.117 -5.195 1.00 92.25 106 ARG A CA 1
ATOM 777 C C . ARG A 1 106 ? 0.574 2.670 -5.725 1.00 92.25 106 ARG A C 1
ATOM 779 O O . ARG A 1 106 ? -0.130 2.319 -6.666 1.00 92.25 106 ARG A O 1
ATOM 786 N N . GLY A 1 107 ? 1.435 1.834 -5.138 1.00 92.81 107 GLY A N 1
ATOM 787 C CA . GLY A 1 107 ? 1.723 0.478 -5.614 1.00 92.81 107 GLY A CA 1
ATOM 788 C C . GLY A 1 107 ? 2.620 0.406 -6.850 1.00 92.81 107 GLY A C 1
ATOM 789 O O . GLY A 1 107 ? 2.913 -0.700 -7.294 1.00 92.81 107 GLY A O 1
ATOM 790 N N . GLU A 1 108 ? 3.062 1.538 -7.393 1.00 93.75 108 GLU A N 1
ATOM 791 C CA . GLU A 1 108 ? 3.991 1.621 -8.518 1.00 93.75 108 GLU A CA 1
ATOM 792 C C . GLU A 1 108 ? 5.441 1.436 -8.054 1.00 93.75 108 GLU A C 1
ATOM 794 O O . GLU A 1 108 ? 5.739 1.290 -6.863 1.00 93.75 108 GLU A O 1
ATOM 799 N N . ALA A 1 109 ? 6.354 1.414 -9.023 1.00 93.38 109 ALA A N 1
ATOM 800 C CA . ALA A 1 109 ? 7.776 1.375 -8.743 1.00 93.38 109 ALA A CA 1
ATOM 801 C C . ALA A 1 109 ? 8.222 2.680 -8.066 1.00 93.38 109 ALA A C 1
ATOM 803 O O . ALA A 1 109 ? 7.869 3.778 -8.492 1.00 93.38 109 ALA A O 1
ATOM 804 N N . GLY A 1 110 ? 9.029 2.544 -7.020 1.00 93.44 110 GLY A N 1
ATOM 805 C CA . GLY A 1 110 ? 9.653 3.652 -6.308 1.00 93.44 110 GLY A CA 1
ATOM 806 C C . GLY A 1 110 ? 11.024 3.220 -5.811 1.00 93.44 110 GLY A C 1
ATOM 807 O O . GLY A 1 110 ? 11.915 2.933 -6.607 1.00 93.44 110 GLY A O 1
ATOM 808 N N . LEU A 1 111 ? 11.179 3.123 -4.489 1.00 94.62 111 LEU A N 1
ATOM 809 C CA . LEU A 1 111 ? 12.345 2.466 -3.886 1.00 94.62 111 LEU A CA 1
ATOM 810 C C . LEU A 1 111 ? 12.260 0.942 -4.023 1.00 94.62 111 LEU A C 1
ATOM 812 O O . LEU A 1 111 ? 13.277 0.269 -4.176 1.00 94.62 111 LEU A O 1
ATOM 816 N N . GLY A 1 112 ? 11.042 0.403 -3.951 1.00 92.31 112 GLY A N 1
ATOM 817 C CA . GLY A 1 112 ? 10.753 -0.994 -4.246 1.00 92.31 112 GLY A CA 1
ATOM 818 C C . GLY A 1 112 ? 10.181 -1.178 -5.656 1.00 92.31 112 GLY A C 1
ATOM 819 O O . GLY A 1 112 ? 9.794 -0.203 -6.306 1.00 92.31 112 GLY A O 1
ATOM 820 N N . PRO A 1 113 ? 10.100 -2.429 -6.142 1.00 92.81 113 PRO A N 1
ATOM 821 C CA . PRO A 1 113 ? 9.452 -2.726 -7.414 1.00 92.81 113 PRO A CA 1
ATOM 822 C C . PRO A 1 113 ? 7.956 -2.386 -7.378 1.00 92.81 113 PRO A C 1
ATOM 824 O O . PRO A 1 113 ? 7.340 -2.333 -6.310 1.00 92.81 113 PRO A O 1
ATOM 827 N N . ALA A 1 114 ? 7.370 -2.210 -8.562 1.00 94.00 114 ALA A N 1
ATOM 828 C CA . ALA A 1 114 ? 5.925 -2.115 -8.710 1.00 94.00 114 ALA A CA 1
ATOM 829 C C . ALA A 1 114 ? 5.241 -3.389 -8.174 1.00 94.00 114 ALA A C 1
ATOM 831 O O . ALA A 1 114 ? 5.736 -4.506 -8.337 1.00 94.00 114 ALA A O 1
ATOM 832 N N . LEU A 1 115 ? 4.120 -3.200 -7.482 1.00 93.56 115 LEU A N 1
ATOM 833 C CA . LEU A 1 115 ? 3.282 -4.258 -6.901 1.00 93.56 115 LEU A CA 1
ATOM 834 C C . LEU A 1 115 ? 1.992 -4.474 -7.709 1.00 93.56 115 LEU A C 1
ATOM 836 O O . LEU A 1 115 ? 1.324 -5.509 -7.589 1.00 93.56 115 LEU A O 1
ATOM 840 N N . ASN A 1 116 ? 1.640 -3.477 -8.516 1.00 90.38 116 ASN A N 1
ATOM 841 C CA . ASN A 1 116 ? 0.449 -3.410 -9.350 1.00 90.38 116 ASN A CA 1
ATOM 842 C C . ASN A 1 116 ? 0.661 -3.943 -10.777 1.00 90.38 116 ASN A C 1
ATOM 844 O O . ASN A 1 116 ? -0.325 -4.240 -11.433 1.00 90.38 116 ASN A O 1
ATOM 848 N N . ASP A 1 117 ? 1.897 -4.171 -11.230 1.00 86.19 117 ASP A N 1
ATOM 849 C CA . ASP A 1 117 ? 2.202 -4.603 -12.604 1.00 86.19 117 ASP A CA 1
ATOM 850 C C . ASP A 1 117 ? 2.247 -6.135 -12.784 1.00 86.19 117 ASP A C 1
ATOM 852 O O . ASP A 1 117 ? 2.022 -6.653 -13.878 1.00 86.19 117 ASP A O 1
ATOM 856 N N . LYS A 1 118 ? 2.544 -6.887 -11.716 1.00 82.38 118 LYS A N 1
ATOM 857 C CA . LYS A 1 118 ? 2.782 -8.338 -11.778 1.00 82.38 118 LYS A CA 1
ATOM 858 C C . LYS A 1 118 ? 1.904 -9.122 -10.807 1.00 82.38 118 LYS A C 1
ATOM 860 O O . LYS A 1 118 ? 1.763 -8.735 -9.642 1.00 82.38 118 LYS A O 1
ATOM 865 N N . PRO A 1 119 ? 1.357 -10.281 -11.224 1.00 82.69 119 PRO A N 1
ATOM 866 C CA . PRO A 1 119 ? 0.640 -11.172 -10.329 1.00 82.69 119 PRO A CA 1
ATOM 867 C C . PRO A 1 119 ? 1.592 -11.922 -9.398 1.00 82.69 119 PRO A C 1
ATOM 869 O O . PRO A 1 119 ? 2.005 -13.045 -9.667 1.00 82.69 119 PRO A O 1
ATOM 872 N N . LEU A 1 120 ? 1.916 -11.301 -8.263 1.00 87.06 120 LEU A N 1
ATOM 873 C CA . LEU A 1 120 ? 2.592 -11.991 -7.169 1.00 87.06 120 LEU A CA 1
ATOM 874 C C . LEU A 1 120 ? 1.615 -12.934 -6.439 1.00 87.06 120 LEU A C 1
ATOM 876 O O . LEU A 1 120 ? 0.505 -12.508 -6.095 1.00 87.06 120 LEU A O 1
ATOM 880 N N . PRO A 1 121 ? 2.009 -14.193 -6.161 1.00 91.44 121 PRO A N 1
ATOM 881 C CA . PRO A 1 121 ? 1.231 -15.095 -5.318 1.00 91.44 121 PRO A CA 1
ATOM 882 C C . PRO A 1 121 ? 1.035 -14.510 -3.915 1.00 91.44 121 PRO A C 1
ATOM 884 O O . PRO A 1 121 ? 1.975 -13.984 -3.320 1.00 91.44 121 PRO A O 1
ATOM 887 N N . GLU A 1 122 ? -0.158 -14.658 -3.336 1.00 92.19 122 GLU A N 1
ATOM 888 C CA . GLU A 1 122 ? -0.465 -14.079 -2.017 1.00 92.19 122 GLU A CA 1
ATOM 889 C C . GLU A 1 122 ? 0.490 -14.546 -0.919 1.00 92.19 122 GLU A C 1
ATOM 891 O O . GLU A 1 122 ? 0.931 -13.754 -0.090 1.00 92.19 122 GLU A O 1
ATOM 896 N N . TRP A 1 123 ? 0.823 -15.839 -0.916 1.00 94.19 123 TRP A N 1
ATOM 897 C CA . TRP A 1 123 ? 1.722 -16.418 0.078 1.00 94.19 123 TRP A CA 1
ATOM 898 C C . TRP A 1 123 ? 3.112 -15.778 0.017 1.00 94.19 123 TRP A C 1
ATOM 900 O O . TRP A 1 123 ? 3.744 -15.603 1.054 1.00 94.19 123 TRP A O 1
ATOM 910 N N . MET A 1 124 ? 3.561 -15.371 -1.174 1.00 94.19 124 MET A N 1
ATOM 911 C CA . MET A 1 124 ? 4.850 -14.719 -1.375 1.00 94.19 124 MET A CA 1
ATOM 912 C C . MET A 1 124 ? 4.818 -13.264 -0.904 1.00 94.19 124 MET A C 1
ATOM 914 O O . MET A 1 124 ? 5.793 -12.795 -0.320 1.00 94.19 124 MET A O 1
ATOM 918 N N . ILE A 1 125 ? 3.699 -12.556 -1.090 1.00 94.38 125 ILE A N 1
ATOM 919 C CA . ILE A 1 125 ? 3.507 -11.217 -0.508 1.00 94.38 125 ILE A CA 1
ATOM 920 C C . ILE A 1 125 ? 3.548 -11.319 1.020 1.00 94.38 125 ILE A C 1
ATOM 922 O O . ILE A 1 125 ? 4.331 -10.622 1.664 1.00 94.38 125 ILE A O 1
ATOM 926 N N . ARG A 1 126 ? 2.776 -12.248 1.601 1.00 95.88 126 ARG A N 1
ATOM 927 C CA . ARG A 1 126 ? 2.766 -12.476 3.053 1.00 95.88 126 ARG A CA 1
ATOM 928 C C . ARG A 1 126 ? 4.161 -12.834 3.567 1.00 95.88 126 ARG A C 1
ATOM 930 O O . ARG A 1 126 ? 4.616 -12.259 4.549 1.00 95.88 126 ARG A O 1
ATOM 937 N N . PHE A 1 127 ? 4.863 -13.739 2.889 1.00 96.25 127 PHE A N 1
ATOM 938 C CA . PHE A 1 127 ? 6.210 -14.148 3.275 1.00 96.25 127 PHE A CA 1
ATOM 939 C C . PHE A 1 127 ? 7.198 -12.974 3.272 1.00 96.25 127 PHE A C 1
ATOM 941 O O . PHE A 1 127 ? 7.915 -12.800 4.256 1.00 96.25 127 PHE A O 1
ATOM 948 N N . GLN A 1 128 ? 7.202 -12.145 2.223 1.00 95.81 128 GLN A N 1
ATOM 949 C CA . GLN A 1 128 ? 8.081 -10.972 2.136 1.00 95.81 128 GLN A CA 1
ATOM 950 C C . GLN A 1 128 ? 7.762 -9.936 3.214 1.00 95.81 128 GLN A C 1
ATOM 952 O O . GLN A 1 128 ? 8.676 -9.439 3.858 1.00 95.81 128 GLN A O 1
ATOM 957 N N . VAL A 1 129 ? 6.484 -9.663 3.492 1.00 96.81 129 VAL A N 1
ATOM 958 C CA . VAL A 1 129 ? 6.103 -8.736 4.572 1.00 96.81 129 VAL A CA 1
ATOM 959 C C . VAL A 1 129 ? 6.570 -9.254 5.935 1.00 96.81 129 VAL A C 1
ATOM 961 O O . VAL A 1 129 ? 7.048 -8.478 6.759 1.00 96.81 129 VAL A O 1
ATOM 964 N N . ARG A 1 130 ? 6.478 -10.567 6.183 1.00 97.44 130 ARG A N 1
ATOM 965 C CA . ARG A 1 130 ? 6.861 -11.162 7.475 1.00 97.44 130 ARG A CA 1
ATOM 966 C C . ARG A 1 130 ? 8.368 -11.310 7.673 1.00 97.44 130 ARG A C 1
ATOM 968 O O . ARG A 1 130 ? 8.829 -11.188 8.807 1.00 97.44 130 ARG A O 1
ATOM 975 N N . ASN A 1 131 ? 9.123 -11.562 6.607 1.00 97.00 131 ASN A N 1
ATOM 976 C CA . ASN A 1 131 ? 10.560 -11.848 6.691 1.00 97.00 131 ASN A CA 1
ATOM 977 C C . ASN A 1 131 ? 11.444 -10.681 6.226 1.00 97.00 131 ASN A C 1
ATOM 979 O O . ASN A 1 131 ? 12.623 -10.647 6.568 1.00 97.00 131 ASN A O 1
ATOM 983 N N . GLY A 1 132 ? 10.880 -9.710 5.508 1.00 95.69 132 GLY A N 1
ATOM 984 C CA . GLY A 1 132 ? 11.639 -8.714 4.758 1.00 95.69 132 GLY A CA 1
ATOM 985 C C . GLY A 1 132 ? 12.283 -9.312 3.502 1.00 95.69 132 GLY A C 1
ATOM 986 O O . GLY A 1 132 ? 12.373 -10.533 3.340 1.00 95.69 132 GLY A O 1
ATOM 987 N N . LEU A 1 133 ? 12.734 -8.445 2.596 1.00 94.94 133 LEU A N 1
ATOM 988 C CA . LEU A 1 133 ? 13.512 -8.843 1.420 1.00 94.94 133 LEU A CA 1
ATOM 989 C C . LEU A 1 133 ? 14.403 -7.686 0.956 1.00 94.94 133 LEU A C 1
ATOM 991 O O . LEU A 1 133 ? 13.913 -6.635 0.544 1.00 94.94 133 LEU A O 1
ATOM 995 N N . GLY A 1 134 ? 15.722 -7.883 0.996 1.00 93.75 134 GLY A N 1
ATOM 996 C CA . GLY A 1 134 ? 16.681 -6.835 0.647 1.00 93.75 134 GLY A CA 1
ATOM 997 C C . GLY A 1 134 ? 16.519 -5.609 1.549 1.00 93.75 134 GLY A C 1
ATOM 998 O O . GLY A 1 134 ? 16.691 -5.706 2.760 1.00 93.75 134 GLY A O 1
ATOM 999 N N . VAL A 1 135 ? 16.172 -4.467 0.952 1.00 93.50 135 VAL A N 1
ATOM 1000 C CA . VAL A 1 135 ? 15.909 -3.207 1.671 1.00 93.50 135 VAL A CA 1
ATOM 1001 C C . VAL A 1 135 ? 14.487 -3.110 2.232 1.00 93.50 135 VAL A C 1
ATOM 1003 O O . VAL A 1 135 ? 14.212 -2.220 3.033 1.00 93.50 135 VAL A O 1
ATOM 1006 N N . MET A 1 136 ? 13.574 -4.000 1.823 1.00 97.06 136 MET A N 1
ATOM 1007 C CA . MET A 1 136 ? 12.213 -4.027 2.354 1.00 97.06 136 MET A CA 1
ATOM 1008 C C . MET A 1 136 ? 12.246 -4.543 3.802 1.00 97.06 136 MET A C 1
ATOM 1010 O O . MET A 1 136 ? 12.674 -5.683 4.024 1.00 97.06 136 MET A O 1
ATOM 1014 N N . PRO A 1 137 ? 11.795 -3.744 4.787 1.00 96.25 137 PRO A N 1
ATOM 1015 C 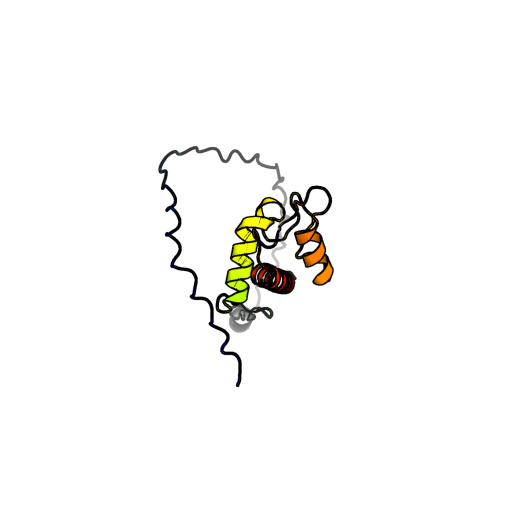CA . PRO A 1 137 ? 11.832 -4.135 6.189 1.00 96.25 137 PRO A CA 1
ATOM 1016 C C . PRO A 1 137 ? 10.852 -5.277 6.481 1.00 96.25 137 PRO A C 1
ATOM 1018 O O . PRO A 1 137 ? 9.876 -5.493 5.761 1.00 96.25 137 PRO A O 1
ATOM 1021 N N . ARG A 1 138 ? 11.097 -5.995 7.582 1.00 97.31 138 ARG A N 1
ATOM 1022 C CA . ARG A 1 138 ? 10.163 -7.000 8.105 1.00 97.31 138 ARG A CA 1
ATOM 1023 C C . ARG A 1 138 ? 9.097 -6.341 8.985 1.00 97.31 138 ARG A C 1
ATOM 1025 O O . ARG A 1 138 ? 9.430 -5.517 9.836 1.00 97.31 138 ARG A O 1
ATOM 1032 N N . PHE A 1 139 ? 7.854 -6.797 8.875 1.00 97.31 139 PHE A N 1
ATOM 1033 C CA . PHE A 1 139 ? 6.736 -6.369 9.716 1.00 97.31 139 PHE A CA 1
ATOM 1034 C C . PHE A 1 139 ? 6.185 -7.549 10.521 1.00 97.31 139 PHE A C 1
ATOM 1036 O O . PHE A 1 139 ? 5.706 -8.554 9.978 1.00 97.31 139 PHE A O 1
ATOM 1043 N N . SER A 1 140 ? 6.253 -7.435 11.846 1.00 96.94 140 SER A N 1
ATOM 1044 C CA . SER A 1 140 ? 5.741 -8.460 12.756 1.00 96.94 140 SER A CA 1
ATOM 1045 C C . SER A 1 140 ? 4.214 -8.393 12.896 1.00 96.94 140 SER A C 1
ATOM 1047 O O . SER A 1 140 ? 3.578 -7.456 12.405 1.00 96.94 140 SER A O 1
ATOM 1049 N N . ARG A 1 141 ? 3.605 -9.398 13.540 1.00 96.81 141 ARG A N 1
ATOM 1050 C CA . ARG A 1 141 ? 2.140 -9.455 13.722 1.00 96.81 141 ARG A CA 1
ATOM 1051 C C . ARG A 1 141 ? 1.617 -8.350 14.640 1.00 96.81 141 ARG A C 1
ATOM 1053 O O . ARG A 1 141 ? 0.448 -8.001 14.558 1.00 96.81 141 ARG A O 1
ATOM 1060 N N . GLU A 1 142 ? 2.494 -7.790 15.467 1.00 96.69 142 GLU A N 1
ATOM 1061 C CA . GLU A 1 142 ? 2.208 -6.654 16.343 1.00 96.69 142 GLU A CA 1
ATOM 1062 C C . GLU A 1 142 ? 2.155 -5.329 15.570 1.00 96.69 142 GLU A C 1
ATOM 1064 O O . GLU A 1 142 ? 1.479 -4.404 16.002 1.00 96.69 142 GLU A O 1
ATOM 1069 N N . GLN A 1 143 ? 2.866 -5.226 14.439 1.00 96.81 143 GLN A N 1
ATOM 1070 C CA . GLN A 1 143 ? 2.865 -4.025 13.592 1.00 96.81 143 GLN A CA 1
ATOM 1071 C C . GLN A 1 143 ? 1.777 -4.078 12.521 1.00 96.81 143 GLN A C 1
ATOM 1073 O O . GLN A 1 143 ? 1.135 -3.071 12.251 1.00 96.81 143 GLN A O 1
ATOM 1078 N N . ILE A 1 144 ? 1.612 -5.244 11.894 1.00 97.62 144 ILE A N 1
ATOM 1079 C CA . ILE A 1 144 ? 0.570 -5.508 10.903 1.00 97.62 144 ILE A CA 1
ATOM 1080 C C . ILE A 1 144 ? -0.040 -6.856 11.263 1.00 97.62 144 ILE A C 1
ATOM 1082 O O . ILE A 1 144 ? 0.596 -7.903 11.085 1.00 97.62 144 ILE A O 1
ATOM 1086 N N . SER A 1 145 ? -1.261 -6.852 11.774 1.00 97.69 145 SER A N 1
ATOM 1087 C CA . SER A 1 145 ? -1.978 -8.078 12.118 1.00 97.69 145 SER A CA 1
ATOM 1088 C C . SER A 1 145 ? -2.269 -8.922 10.868 1.00 97.69 145 SER A C 1
ATOM 1090 O O . SER A 1 145 ? -2.214 -8.444 9.736 1.00 97.69 145 SER A O 1
ATOM 1092 N N . ASP A 1 146 ? -2.543 -10.215 11.044 1.00 97.19 146 ASP A N 1
ATOM 1093 C CA . ASP A 1 146 ? -2.907 -11.089 9.921 1.00 97.19 146 ASP A CA 1
ATOM 1094 C C . ASP A 1 146 ? -4.134 -10.594 9.120 1.00 97.19 146 ASP A C 1
ATOM 1096 O O . ASP A 1 146 ? -4.032 -10.559 7.892 1.00 97.19 146 ASP A O 1
ATOM 1100 N N . PRO A 1 147 ? -5.242 -10.126 9.739 1.00 97.00 147 PRO A N 1
ATOM 1101 C CA . PRO A 1 147 ? -6.365 -9.578 8.975 1.00 97.00 147 PRO A CA 1
ATOM 1102 C C . PRO A 1 147 ? -6.025 -8.273 8.239 1.00 97.00 147 PRO A C 1
ATOM 1104 O O . PRO A 1 147 ? -6.512 -8.063 7.131 1.00 97.00 147 PRO A O 1
ATOM 1107 N N . GLU A 1 148 ? -5.172 -7.408 8.799 1.00 97.50 148 GLU A N 1
ATOM 1108 C CA . GLU A 1 148 ? -4.701 -6.206 8.091 1.00 97.50 148 GLU A CA 1
ATOM 1109 C C . GLU A 1 148 ? -3.837 -6.567 6.883 1.00 97.50 148 GLU A C 1
ATOM 1111 O O . GLU A 1 148 ? -3.988 -5.984 5.810 1.00 97.50 148 GLU A O 1
ATOM 1116 N N . LEU A 1 149 ? -2.952 -7.557 7.024 1.00 97.75 149 LEU A N 1
ATOM 1117 C CA . LEU A 1 149 ? -2.134 -8.029 5.913 1.00 97.75 149 LEU A CA 1
ATOM 1118 C C . LEU A 1 149 ? -2.998 -8.651 4.806 1.00 97.75 149 LEU A C 1
ATOM 1120 O O . LEU A 1 149 ? -2.757 -8.406 3.623 1.00 97.75 149 LEU A O 1
ATOM 1124 N N . ASP A 1 150 ? -4.032 -9.406 5.171 1.00 97.19 150 ASP A N 1
ATOM 1125 C CA . ASP A 1 150 ? -5.000 -9.939 4.211 1.00 97.19 150 ASP A CA 1
ATOM 1126 C C . ASP A 1 150 ? -5.776 -8.826 3.497 1.00 97.19 150 ASP A C 1
ATOM 1128 O O . ASP A 1 150 ? -5.975 -8.895 2.278 1.00 97.19 150 ASP A O 1
ATOM 1132 N N . ALA A 1 151 ? -6.154 -7.771 4.222 1.00 97.12 151 ALA A N 1
ATOM 1133 C CA . ALA A 1 151 ? -6.779 -6.583 3.651 1.00 97.12 151 ALA A CA 1
ATOM 1134 C C . ALA A 1 151 ? -5.857 -5.890 2.631 1.00 97.12 151 ALA A C 1
ATOM 1136 O O . ALA A 1 151 ? -6.296 -5.583 1.521 1.00 97.12 151 ALA A O 1
ATOM 1137 N N . VAL A 1 152 ? -4.562 -5.732 2.939 1.00 96.56 152 VAL A N 1
ATOM 1138 C CA . VAL A 1 152 ? -3.564 -5.187 1.996 1.00 96.56 152 VAL A CA 1
ATOM 1139 C C . VAL A 1 152 ? -3.442 -6.060 0.748 1.00 96.56 152 VAL A C 1
ATOM 1141 O O . VAL A 1 152 ? -3.441 -5.544 -0.367 1.00 96.56 152 VAL A O 1
ATOM 1144 N N . VAL A 1 153 ? -3.376 -7.386 0.896 1.00 95.62 153 VAL A N 1
ATOM 1145 C CA . VAL A 1 153 ? -3.300 -8.305 -0.253 1.00 95.62 153 VAL A CA 1
ATOM 1146 C C . VAL A 1 153 ? -4.548 -8.186 -1.136 1.00 95.62 153 VAL A C 1
ATOM 1148 O O . VAL A 1 153 ? -4.433 -8.186 -2.366 1.00 95.62 153 VAL A O 1
ATOM 1151 N N . ARG A 1 154 ? -5.741 -8.053 -0.540 1.00 94.69 154 ARG A N 1
ATOM 1152 C CA . ARG A 1 154 ? -6.987 -7.802 -1.284 1.00 94.69 154 ARG A CA 1
ATOM 1153 C C . ARG A 1 154 ? -6.961 -6.453 -2.001 1.00 94.69 154 ARG A C 1
ATOM 1155 O O . ARG A 1 154 ? -7.308 -6.410 -3.180 1.00 94.69 154 ARG A O 1
ATOM 1162 N N . TYR A 1 155 ? -6.503 -5.403 -1.327 1.00 94.62 155 TYR A N 1
ATOM 1163 C CA . TYR A 1 155 ? -6.334 -4.073 -1.907 1.00 94.62 155 TYR A CA 1
ATOM 1164 C C . TYR A 1 155 ? -5.370 -4.086 -3.103 1.00 94.62 155 TYR A C 1
ATOM 1166 O O . TYR A 1 155 ? -5.725 -3.609 -4.174 1.00 94.62 155 TYR A O 1
ATOM 1174 N N . LEU A 1 156 ? -4.205 -4.734 -2.993 1.00 94.06 156 LEU A N 1
ATOM 1175 C CA . LEU A 1 156 ? -3.239 -4.854 -4.096 1.00 94.06 156 LEU A CA 1
ATOM 1176 C C . LEU A 1 156 ? -3.810 -5.582 -5.321 1.00 94.06 156 LEU A C 1
ATOM 1178 O O . LEU A 1 156 ? -3.500 -5.235 -6.461 1.00 94.06 156 LEU A O 1
ATOM 1182 N N . LYS A 1 157 ? -4.649 -6.601 -5.104 1.00 92.25 157 LYS A N 1
ATOM 1183 C CA . LYS A 1 157 ? -5.342 -7.290 -6.202 1.00 92.25 157 LYS A CA 1
ATOM 1184 C C . LYS A 1 157 ? -6.336 -6.379 -6.912 1.00 92.25 157 LYS A C 1
ATOM 1186 O O . LYS A 1 157 ? -6.454 -6.472 -8.129 1.00 92.25 157 LYS A O 1
ATOM 1191 N N . GLU A 1 158 ? -7.061 -5.561 -6.157 1.00 91.06 158 GLU A N 1
ATOM 1192 C CA . GLU A 1 158 ? -7.999 -4.591 -6.719 1.00 91.06 158 GLU A CA 1
ATOM 1193 C C . GLU A 1 158 ? -7.258 -3.492 -7.480 1.00 91.06 158 GLU A C 1
ATOM 1195 O O . GLU A 1 158 ? -7.568 -3.227 -8.635 1.00 91.06 158 GLU A O 1
ATOM 1200 N N . LEU A 1 159 ? -6.189 -2.959 -6.891 1.00 90.00 159 LEU A N 1
ATOM 1201 C CA . LEU A 1 159 ? -5.326 -1.966 -7.518 1.00 90.00 159 LEU A CA 1
ATOM 1202 C C . LEU A 1 159 ? -4.797 -2.434 -8.883 1.00 90.00 159 LEU A C 1
ATOM 1204 O O . LEU A 1 159 ? -4.788 -1.661 -9.833 1.00 90.00 159 LEU A O 1
ATOM 1208 N N . ARG A 1 160 ? -4.418 -3.713 -9.009 1.00 88.88 160 ARG A N 1
ATOM 1209 C CA . ARG A 1 160 ? -3.989 -4.306 -10.287 1.00 88.88 160 ARG A CA 1
ATOM 1210 C C . ARG A 1 160 ? -5.113 -4.401 -11.317 1.00 88.88 160 ARG A C 1
ATOM 1212 O O . ARG A 1 160 ? -4.855 -4.226 -12.498 1.00 88.88 160 ARG A O 1
ATOM 1219 N N . ARG A 1 161 ? -6.351 -4.687 -10.899 1.00 87.62 161 ARG A N 1
ATOM 1220 C CA . ARG A 1 161 ? -7.498 -4.773 -11.825 1.00 87.62 161 ARG A CA 1
ATOM 1221 C C . ARG A 1 161 ? -7.811 -3.441 -12.503 1.00 87.62 161 ARG A C 1
ATOM 1223 O O . ARG A 1 161 ? -8.427 -3.436 -13.560 1.00 87.62 161 ARG A O 1
ATOM 1230 N N . GLN A 1 162 ? -7.405 -2.337 -11.889 1.00 82.25 162 GLN A N 1
ATOM 1231 C CA . GLN A 1 162 ? -7.691 -0.987 -12.368 1.00 82.25 162 GLN A CA 1
ATOM 1232 C C . GLN A 1 162 ? -6.593 -0.411 -13.260 1.00 82.25 162 GLN A C 1
ATOM 1234 O O . GLN A 1 162 ? -6.768 0.678 -13.803 1.00 82.25 162 GLN A O 1
ATOM 1239 N N . GLN A 1 163 ? -5.472 -1.117 -13.413 1.00 69.88 163 GLN A N 1
ATOM 1240 C CA . GLN A 1 163 ? -4.395 -0.708 -14.305 1.00 69.88 163 GLN A CA 1
ATOM 1241 C C . GLN A 1 163 ? -4.548 -1.430 -15.650 1.00 69.88 163 GLN A C 1
ATOM 1243 O O . GLN A 1 163 ? -4.547 -2.662 -15.655 1.00 69.88 163 GLN A O 1
ATOM 1248 N N . PRO A 1 164 ? -4.765 -0.686 -16.754 1.00 54.44 164 PRO A N 1
ATOM 1249 C CA . PRO A 1 164 ? -4.996 -1.252 -18.081 1.00 54.44 164 PRO A CA 1
ATOM 1250 C C . PRO A 1 164 ? -3.737 -1.858 -18.712 1.00 54.44 164 PRO A C 1
ATOM 1252 O O . PRO A 1 164 ? -2.622 -1.363 -18.426 1.00 54.44 164 PRO A O 1
#

pLDDT: mean 74.21, std 19.91, range [37.53, 97.75]

Foldseek 3Di:
DDDDDDDDDDDDDDDDDDDDDDDDDDDDDDPPPPPPPPDPDDDDDDDDDDDDDDPPVVVVVVVVVVVVPDPPPPPQQPLHDPCPVPVLLVLLVVLCVVQPCVCQPLQDHHVHHRLLADDDDLVVQVVCQQPPDDPGDHDHCVRANPSSSVSNSVNSVSSNVNDD

Radius of gyration: 28.7 Å; chains: 1; bounding box: 46×63×86 Å